Protein AF-A0A0R0D2U0-F1 (afdb_monomer_lite)

InterPro domains:
  IPR025534 Putative PD-(D/E)XK family member (DUF4420) [PF14390] (4-58)

Foldseek 3Di:
DVVVVVVCVVVVNDDDPVVVDDPDDPPDDDDDDDDPPHDDDDPVNDDPPDPDDDDDDDCVVVDDD

Radius of gyration: 26.0 Å; chains: 1; bounding box: 44×21×64 Å

pLDDT: mean 78.13, std 8.43, range [53.16, 87.31]

Organism: NCBI:txid336566

Sequence (65 aa):
MTFFRDALLEAGYVEHTHYDGIAFEPMQVEHFTVDDDFPRLTVDTVPEGIDSAVYVISFKRLRKQ

Structure (mmCIF, N/CA/C/O backbone):
data_AF-A0A0R0D2U0-F1
#
_entry.id   AF-A0A0R0D2U0-F1
#
loop_
_atom_site.group_PDB
_atom_site.id
_atom_site.type_symbol
_atom_site.label_atom_id
_atom_site.label_alt_id
_atom_site.label_comp_id
_atom_site.label_asym_id
_atom_site.label_entity_id
_atom_site.label_seq_id
_atom_site.pdbx_PDB_ins_code
_atom_site.Cartn_x
_atom_site.Cartn_y
_atom_site.Cartn_z
_atom_site.occupancy
_atom_site.B_iso_or_equiv
_atom_site.auth_seq_id
_atom_site.auth_comp_id
_atom_site.auth_asym_id
_atom_site.auth_atom_id
_atom_site.pdbx_PDB_model_num
ATOM 1 N N . MET A 1 1 ? 11.849 -2.972 -47.886 1.00 53.53 1 MET A N 1
ATOM 2 C CA . MET A 1 1 ? 12.284 -3.325 -46.516 1.00 53.53 1 MET A CA 1
ATOM 3 C C . MET A 1 1 ? 13.555 -2.592 -46.064 1.00 53.53 1 MET A C 1
ATOM 5 O O . MET A 1 1 ? 13.946 -2.770 -44.926 1.00 53.53 1 MET A O 1
ATOM 9 N N . THR A 1 2 ? 14.200 -1.759 -46.891 1.00 59.94 2 THR A N 1
ATOM 10 C CA . THR A 1 2 ? 15.380 -0.957 -46.494 1.00 59.94 2 THR A CA 1
ATOM 11 C C . THR A 1 2 ? 14.995 0.353 -45.802 1.00 59.94 2 THR A C 1
ATOM 13 O O . THR A 1 2 ? 15.505 0.651 -44.732 1.00 59.94 2 THR A O 1
ATOM 16 N N . PHE A 1 3 ? 13.974 1.043 -46.319 1.00 70.06 3 PHE A N 1
ATOM 17 C CA . PHE A 1 3 ? 13.535 2.356 -45.824 1.00 70.06 3 PHE A CA 1
ATOM 18 C C . PHE A 1 3 ? 13.188 2.401 -44.322 1.00 70.06 3 PHE A C 1
ATOM 20 O O . PHE A 1 3 ? 13.450 3.392 -43.655 1.00 70.06 3 PHE A O 1
ATOM 27 N N . PHE A 1 4 ? 12.617 1.322 -43.773 1.00 76.38 4 PHE A N 1
ATOM 28 C CA . PHE A 1 4 ? 12.253 1.256 -42.354 1.00 76.38 4 PHE A CA 1
ATOM 29 C C . PHE A 1 4 ? 13.483 1.172 -41.441 1.00 76.38 4 PHE A C 1
ATOM 31 O O . PHE A 1 4 ? 13.548 1.851 -40.423 1.00 76.38 4 PHE A O 1
ATOM 38 N N . ARG A 1 5 ? 14.483 0.373 -41.831 1.00 79.44 5 ARG A N 1
ATOM 39 C CA . ARG A 1 5 ? 15.739 0.236 -41.085 1.00 79.44 5 ARG A CA 1
ATOM 40 C C . ARG A 1 5 ? 16.554 1.526 -41.133 1.00 79.44 5 ARG A C 1
ATOM 42 O O . ARG A 1 5 ? 17.093 1.937 -40.114 1.00 79.44 5 ARG A O 1
ATOM 49 N N . ASP A 1 6 ? 16.612 2.165 -42.296 1.00 84.12 6 ASP A N 1
ATOM 50 C CA . ASP A 1 6 ? 17.396 3.386 -42.486 1.00 84.12 6 ASP A CA 1
ATOM 51 C C . ASP A 1 6 ? 16.808 4.557 -41.676 1.00 84.12 6 ASP A C 1
ATOM 53 O O . ASP A 1 6 ? 17.553 5.271 -41.010 1.00 84.12 6 ASP A O 1
ATOM 57 N N . ALA A 1 7 ? 15.474 4.679 -41.623 1.00 85.88 7 ALA A N 1
ATOM 58 C CA . ALA A 1 7 ? 14.792 5.669 -40.784 1.00 85.88 7 ALA A CA 1
ATOM 59 C C . ALA A 1 7 ? 15.024 5.444 -39.276 1.00 85.88 7 ALA A C 1
ATOM 61 O O . ALA A 1 7 ? 15.165 6.401 -38.517 1.00 85.88 7 ALA A O 1
ATOM 62 N N . LEU A 1 8 ? 15.087 4.183 -38.832 1.00 80.00 8 LEU A N 1
ATOM 63 C CA . LEU A 1 8 ? 15.403 3.844 -37.441 1.00 80.00 8 LEU A CA 1
ATOM 64 C C . LEU A 1 8 ? 16.848 4.212 -37.081 1.00 80.00 8 LEU A C 1
ATOM 66 O O . LEU A 1 8 ? 17.082 4.790 -36.021 1.00 80.00 8 LEU A O 1
ATOM 70 N N . LEU A 1 9 ? 17.800 3.942 -37.978 1.00 84.56 9 LEU A N 1
ATOM 71 C CA . LEU A 1 9 ? 19.206 4.301 -37.780 1.00 84.56 9 LEU A CA 1
ATOM 72 C C . LEU A 1 9 ? 19.412 5.823 -37.743 1.00 84.56 9 LEU A C 1
ATOM 74 O O . LEU A 1 9 ? 20.162 6.307 -36.897 1.00 84.56 9 LEU A O 1
ATOM 78 N N . GLU A 1 10 ? 18.726 6.585 -38.602 1.00 86.12 10 GLU A N 1
ATOM 79 C CA . GLU A 1 10 ? 18.757 8.058 -38.584 1.00 86.12 10 GLU A CA 1
ATOM 80 C C . GLU A 1 10 ? 18.182 8.631 -37.277 1.00 86.12 10 GLU A C 1
ATOM 82 O O . GLU A 1 10 ? 18.715 9.596 -36.729 1.00 86.12 10 GLU A O 1
ATOM 87 N N . ALA A 1 11 ? 17.153 7.985 -36.720 1.00 82.50 11 ALA A N 1
ATOM 88 C CA . ALA A 1 11 ? 16.606 8.309 -35.403 1.00 82.50 11 ALA A CA 1
ATOM 89 C C . ALA A 1 11 ? 17.496 7.849 -34.224 1.00 82.50 11 ALA A C 1
ATOM 91 O O . ALA A 1 11 ? 17.131 8.052 -33.065 1.00 82.50 11 ALA A O 1
ATOM 92 N N . GLY A 1 12 ? 18.655 7.236 -34.498 1.00 80.00 12 GLY A N 1
ATOM 93 C CA . GLY A 1 12 ? 19.616 6.770 -33.494 1.00 80.00 12 GLY A CA 1
ATOM 94 C C . GLY A 1 12 ? 19.305 5.396 -32.898 1.00 80.00 12 GLY A C 1
ATOM 95 O O . GLY A 1 12 ? 19.949 4.995 -31.928 1.00 80.00 12 GLY A O 1
ATOM 96 N N . TYR A 1 13 ? 18.339 4.664 -33.454 1.00 77.75 13 TYR A N 1
ATOM 97 C CA . TYR A 1 13 ? 18.003 3.318 -33.008 1.00 77.75 13 TYR A CA 1
ATOM 98 C C . TYR A 1 13 ? 18.954 2.298 -33.638 1.00 77.75 13 TYR A C 1
ATOM 100 O O . TYR A 1 13 ? 18.930 2.062 -34.846 1.00 77.75 13 TYR A O 1
ATOM 108 N N . VAL A 1 14 ? 19.788 1.673 -32.808 1.00 80.38 14 VAL A N 1
ATOM 109 C CA . VAL A 1 14 ? 20.721 0.616 -33.214 1.00 80.38 14 VAL A CA 1
ATOM 110 C C . VAL A 1 14 ? 20.364 -0.641 -32.440 1.00 80.38 14 VAL A C 1
ATOM 112 O O . VAL A 1 14 ? 20.410 -0.634 -31.219 1.00 80.38 14 VAL A O 1
ATOM 115 N N . GLU A 1 15 ? 20.008 -1.727 -33.119 1.00 74.44 15 GLU A N 1
ATOM 116 C CA . GLU A 1 15 ? 19.808 -3.006 -32.435 1.00 74.44 15 GLU A CA 1
ATOM 117 C C . GLU A 1 15 ? 21.148 -3.526 -31.903 1.00 74.44 15 GLU A C 1
ATOM 119 O O . GLU A 1 15 ? 22.096 -3.755 -32.659 1.00 74.44 15 GLU A O 1
ATOM 124 N N . HIS A 1 16 ? 21.220 -3.729 -30.590 1.00 74.94 16 HIS A N 1
ATOM 125 C CA . HIS A 1 16 ? 22.333 -4.391 -29.928 1.00 74.94 16 HIS A CA 1
ATOM 126 C C . HIS A 1 16 ? 21.811 -5.610 -29.176 1.00 74.94 16 HIS A C 1
ATOM 128 O O . HIS A 1 16 ? 20.831 -5.517 -28.445 1.00 74.94 16 HIS A O 1
ATOM 134 N N . THR A 1 17 ? 22.532 -6.727 -29.268 1.00 70.69 17 THR A N 1
ATOM 135 C CA . THR A 1 17 ? 22.243 -7.979 -28.542 1.00 70.69 17 THR A CA 1
ATOM 136 C C . THR A 1 17 ? 22.174 -7.808 -27.019 1.0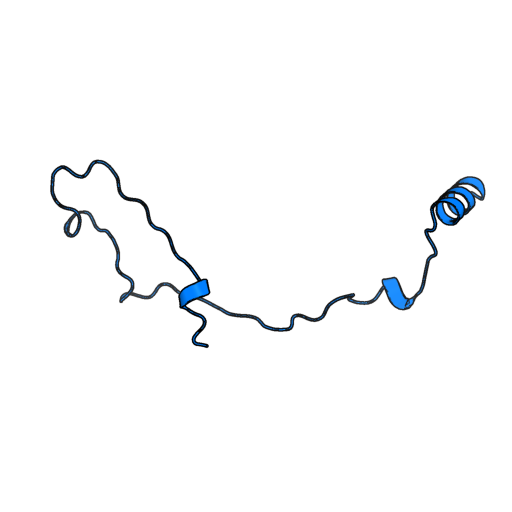0 70.69 17 THR A C 1
ATOM 138 O O . THR A 1 17 ? 21.650 -8.662 -26.316 1.00 70.69 17 THR A O 1
ATOM 141 N N . HIS A 1 18 ? 22.700 -6.702 -26.486 1.00 64.81 18 HIS A N 1
ATOM 142 C CA . HIS A 1 18 ? 22.625 -6.348 -25.068 1.00 64.81 18 HIS A CA 1
ATOM 143 C C . HIS A 1 18 ? 21.262 -5.774 -24.642 1.00 64.81 18 HIS A C 1
ATOM 145 O O . HIS A 1 18 ? 21.001 -5.700 -23.444 1.00 64.81 18 HIS A O 1
ATOM 151 N N . TYR A 1 19 ? 20.395 -5.388 -25.584 1.00 67.69 19 TYR A N 1
ATOM 152 C CA . TYR A 1 19 ? 19.031 -4.923 -25.297 1.00 67.69 19 TYR A CA 1
ATOM 153 C C . TYR A 1 19 ? 18.027 -6.061 -25.105 1.00 67.69 19 TYR A C 1
ATOM 155 O O . TYR A 1 19 ? 16.960 -5.834 -24.544 1.00 67.69 19 TYR A O 1
ATOM 163 N N . ASP A 1 20 ? 18.393 -7.284 -25.494 1.00 69.06 20 ASP A N 1
ATOM 164 C CA . ASP A 1 20 ? 17.574 -8.482 -25.282 1.00 69.06 20 ASP A CA 1
ATOM 165 C C . ASP A 1 20 ? 17.685 -9.027 -23.841 1.00 69.06 20 ASP A C 1
ATOM 167 O O . ASP A 1 20 ? 16.988 -9.970 -23.463 1.00 69.06 20 ASP A O 1
ATOM 171 N N . GLY A 1 21 ? 18.578 -8.452 -23.026 1.00 71.31 21 GLY A N 1
ATOM 172 C CA . GLY A 1 21 ? 18.774 -8.803 -21.622 1.00 71.31 21 GLY A CA 1
ATOM 173 C C . GLY A 1 21 ? 17.896 -7.990 -20.670 1.00 71.31 21 GLY A C 1
ATOM 174 O O . GLY A 1 21 ? 17.409 -6.909 -20.993 1.00 71.31 21 GLY A O 1
ATOM 175 N N . ILE A 1 22 ? 17.722 -8.490 -19.445 1.00 66.75 22 ILE A N 1
ATOM 176 C CA . ILE A 1 22 ? 17.029 -7.740 -18.394 1.00 66.75 22 ILE A CA 1
ATOM 177 C C . ILE A 1 22 ? 17.885 -6.511 -18.045 1.00 66.75 22 ILE A C 1
ATOM 179 O O . ILE A 1 22 ? 18.965 -6.634 -17.475 1.00 66.75 22 ILE A O 1
ATOM 183 N N . ALA A 1 23 ? 17.403 -5.319 -18.402 1.00 75.81 23 ALA A N 1
ATOM 184 C CA . ALA A 1 23 ? 18.123 -4.051 -18.235 1.00 75.81 23 ALA A CA 1
ATOM 185 C C . ALA A 1 23 ? 18.148 -3.524 -16.787 1.00 75.81 23 ALA A C 1
ATOM 187 O O . ALA A 1 23 ? 18.625 -2.419 -16.529 1.00 75.81 23 ALA A O 1
ATOM 188 N N . PHE A 1 24 ? 17.599 -4.282 -15.842 1.00 74.50 24 PHE A N 1
ATOM 189 C CA . PHE A 1 24 ? 17.583 -3.938 -14.431 1.00 74.50 24 PHE A CA 1
ATOM 190 C C . PHE A 1 24 ? 17.579 -5.202 -13.579 1.00 74.50 24 PHE A C 1
ATOM 192 O O . PHE A 1 24 ? 17.028 -6.231 -13.959 1.00 74.50 24 PHE A O 1
ATOM 199 N N . GLU A 1 25 ? 18.148 -5.102 -12.389 1.00 78.69 25 GLU A N 1
ATOM 200 C CA . GLU A 1 25 ? 18.039 -6.133 -11.368 1.00 78.69 25 GLU A CA 1
ATOM 201 C C . GLU A 1 25 ? 17.248 -5.550 -10.190 1.00 78.69 25 GLU A C 1
ATOM 203 O O . GLU A 1 25 ? 17.505 -4.408 -9.788 1.00 78.69 25 GLU A O 1
ATOM 208 N N . PRO A 1 26 ? 16.250 -6.267 -9.642 1.00 80.19 26 PRO A N 1
ATOM 209 C CA . PRO A 1 26 ? 15.560 -5.812 -8.445 1.00 80.19 26 PRO A CA 1
ATOM 210 C C . PRO A 1 26 ? 16.552 -5.737 -7.276 1.00 80.19 26 PRO A C 1
ATOM 212 O O . PRO A 1 26 ? 16.998 -6.755 -6.762 1.00 80.19 26 PRO A O 1
ATOM 215 N N . MET A 1 27 ? 16.879 -4.519 -6.836 1.00 84.06 27 MET A N 1
ATOM 216 C CA . MET A 1 27 ? 17.827 -4.299 -5.734 1.00 84.06 27 MET A CA 1
ATOM 217 C C . MET A 1 27 ? 17.260 -4.718 -4.372 1.00 84.06 27 MET A C 1
ATOM 219 O O . MET A 1 27 ? 18.009 -5.095 -3.475 1.00 84.06 27 MET A O 1
ATOM 223 N N . GLN A 1 28 ? 15.940 -4.608 -4.196 1.00 82.56 28 GLN A N 1
ATOM 224 C CA . GLN A 1 28 ? 15.262 -4.928 -2.945 1.00 82.56 28 GLN A CA 1
ATOM 225 C C . GLN A 1 28 ? 13.778 -5.212 -3.197 1.00 82.56 28 GLN A C 1
ATOM 227 O O . GLN A 1 28 ? 13.126 -4.514 -3.974 1.00 82.56 28 GLN A O 1
ATOM 232 N N . VAL A 1 29 ? 13.238 -6.210 -2.498 1.00 83.38 29 VAL A N 1
ATOM 233 C CA . VAL A 1 29 ? 11.802 -6.508 -2.444 1.00 83.38 29 VAL A CA 1
ATOM 234 C C . VAL A 1 29 ? 11.370 -6.473 -0.981 1.00 83.38 29 VAL A C 1
ATOM 236 O O . VAL A 1 29 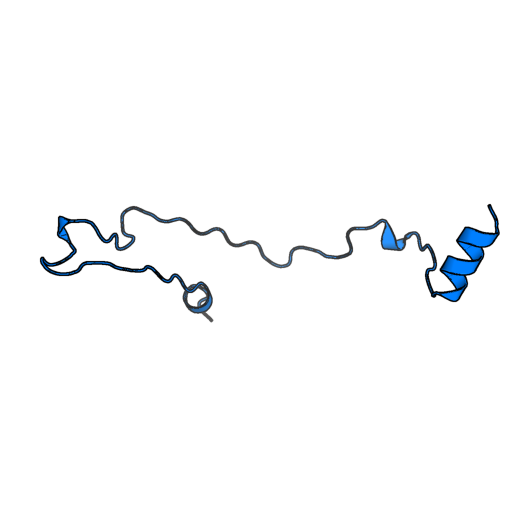? 12.013 -7.080 -0.128 1.00 83.38 29 VAL A O 1
ATOM 239 N N . GLU A 1 30 ? 10.295 -5.745 -0.687 1.00 84.00 30 GLU A N 1
ATOM 240 C CA . GLU A 1 30 ? 9.711 -5.638 0.653 1.00 84.00 30 GLU A CA 1
ATOM 241 C C . GLU A 1 30 ? 8.252 -6.101 0.600 1.00 84.00 30 GLU A C 1
ATOM 243 O O . GLU A 1 30 ? 7.507 -5.734 -0.311 1.00 84.00 30 GLU A O 1
ATOM 248 N N . HIS A 1 31 ? 7.840 -6.891 1.591 1.00 83.94 31 HIS A N 1
ATOM 249 C CA . HIS A 1 31 ? 6.463 -7.350 1.748 1.00 83.94 31 HIS A CA 1
ATOM 250 C C . HIS A 1 31 ? 5.867 -6.735 3.011 1.00 83.94 31 HIS A C 1
ATOM 252 O O . HIS A 1 31 ? 6.483 -6.771 4.074 1.00 83.94 31 HIS A O 1
ATOM 258 N N . PHE A 1 32 ? 4.660 -6.186 2.891 1.00 83.56 32 PHE A N 1
ATOM 259 C CA . PHE A 1 32 ? 3.922 -5.590 3.999 1.00 83.56 32 PHE A CA 1
ATOM 260 C C . PHE A 1 32 ? 2.584 -6.303 4.154 1.00 83.56 32 PHE A C 1
ATOM 262 O O . PHE A 1 32 ? 1.909 -6.572 3.160 1.00 83.56 32 PHE A O 1
ATOM 269 N N . THR A 1 33 ? 2.196 -6.555 5.400 1.00 84.69 33 THR A N 1
ATOM 270 C CA . THR A 1 33 ? 0.936 -7.214 5.748 1.00 84.69 33 THR A CA 1
ATOM 271 C C . THR A 1 33 ? 0.238 -6.403 6.829 1.00 84.69 33 THR A C 1
ATOM 273 O O . THR A 1 33 ? 0.888 -5.855 7.716 1.00 84.69 33 THR A O 1
ATOM 276 N N . VAL A 1 34 ? -1.086 -6.314 6.733 1.00 85.62 34 VAL A N 1
ATOM 277 C CA . VAL A 1 34 ? -1.947 -5.784 7.791 1.00 85.62 34 VAL A CA 1
ATOM 278 C C . VAL A 1 34 ? -2.332 -6.961 8.679 1.00 85.62 34 VAL A C 1
ATOM 280 O O . VAL A 1 34 ? -3.028 -7.864 8.216 1.00 85.62 34 VAL A O 1
ATOM 283 N N . ASP A 1 35 ? -1.845 -6.975 9.914 1.00 87.31 35 ASP A N 1
ATOM 284 C CA . ASP A 1 35 ? -2.211 -7.971 10.922 1.00 87.31 35 ASP A CA 1
ATOM 285 C C . ASP A 1 35 ? -3.397 -7.487 11.781 1.00 87.31 35 ASP A C 1
ATOM 287 O O . ASP A 1 35 ? -4.072 -6.496 11.466 1.00 87.31 35 ASP A O 1
ATOM 291 N N . ASP A 1 36 ? -3.716 -8.239 12.831 1.00 86.50 36 ASP A N 1
ATOM 292 C CA . ASP A 1 36 ? -4.824 -7.930 13.738 1.00 86.50 36 ASP A CA 1
ATOM 293 C C . ASP A 1 36 ? -4.504 -6.798 14.723 1.00 86.50 36 ASP A C 1
ATOM 295 O O . ASP A 1 36 ? -5.431 -6.161 15.220 1.00 86.50 36 ASP A O 1
ATOM 299 N N . ASP A 1 37 ? -3.223 -6.475 14.922 1.00 84.88 37 ASP A N 1
ATOM 300 C CA . ASP A 1 37 ? -2.778 -5.358 15.762 1.00 84.88 37 ASP A CA 1
ATOM 301 C C . ASP A 1 37 ? -2.811 -4.015 15.011 1.00 84.88 37 ASP A C 1
ATOM 303 O O . ASP A 1 37 ? -2.687 -2.941 15.612 1.00 84.88 37 ASP A O 1
ATOM 307 N N . PHE A 1 38 ? -2.998 -4.040 13.689 1.00 85.06 38 PHE A N 1
ATOM 308 C CA . PHE A 1 38 ? -3.137 -2.824 12.901 1.00 85.06 38 PHE A CA 1
ATOM 309 C C . PHE A 1 38 ? -4.369 -2.010 13.347 1.00 85.06 38 PHE A C 1
ATOM 311 O O . PHE A 1 38 ? -5.470 -2.558 13.426 1.00 85.06 38 PHE A O 1
ATOM 318 N N . PRO A 1 39 ? -4.246 -0.686 13.577 1.00 82.31 39 PRO A N 1
ATOM 319 C CA . PRO A 1 39 ? -5.340 0.135 14.090 1.00 82.31 39 PRO A CA 1
ATOM 320 C C . PRO A 1 39 ? -6.466 0.290 13.057 1.00 82.31 39 PRO A C 1
ATOM 322 O O . PRO A 1 39 ? -6.400 1.091 12.114 1.00 82.31 39 PRO A O 1
ATOM 325 N N . ARG A 1 40 ? -7.533 -0.485 13.256 1.00 84.44 40 ARG A N 1
ATOM 326 C CA . ARG A 1 40 ? -8.747 -0.466 12.437 1.00 84.44 40 ARG A CA 1
ATOM 327 C C . ARG A 1 40 ? -9.771 0.496 13.045 1.00 84.44 40 ARG A C 1
ATOM 329 O O . ARG A 1 40 ? -10.065 0.440 14.231 1.00 84.44 40 ARG A O 1
ATOM 336 N N . LEU A 1 41 ? -10.313 1.361 12.202 1.00 84.12 41 LEU A N 1
ATOM 337 C CA . LEU A 1 41 ? -11.408 2.271 12.443 1.00 84.12 41 LEU A CA 1
ATOM 338 C C . LEU A 1 41 ? -12.642 1.422 12.200 1.00 84.12 41 LEU A C 1
ATOM 340 O O . LEU A 1 41 ? -13.058 1.190 11.065 1.00 84.12 41 LEU A O 1
ATOM 344 N N . THR A 1 42 ? -13.148 0.866 13.283 1.00 82.06 42 THR A N 1
ATOM 345 C CA . THR A 1 42 ? -14.444 0.206 13.331 1.00 82.06 42 THR A CA 1
ATOM 346 C C . THR A 1 42 ? -15.503 1.214 13.753 1.00 82.06 42 THR A C 1
ATOM 348 O O . THR A 1 42 ? -15.186 2.267 14.312 1.00 82.06 42 THR A O 1
ATOM 351 N N . VAL A 1 43 ? -16.768 0.859 13.536 1.00 78.88 43 VAL A N 1
ATOM 352 C CA . VAL A 1 43 ? -17.915 1.644 14.014 1.00 78.88 43 VAL A CA 1
ATOM 353 C C . VAL A 1 43 ? -17.809 1.918 15.521 1.00 78.88 43 VAL A C 1
ATOM 355 O O . VAL A 1 43 ? -18.109 3.020 15.954 1.00 78.88 43 VAL A O 1
ATOM 358 N N . ASP A 1 44 ? -17.282 0.968 16.297 1.00 80.56 44 ASP A N 1
ATOM 359 C CA . ASP A 1 44 ? -17.122 1.105 17.751 1.00 80.56 44 ASP A CA 1
ATOM 360 C C . ASP A 1 44 ? -15.982 2.055 18.155 1.00 80.56 44 ASP A C 1
ATOM 362 O O . ASP A 1 44 ? -15.986 2.614 19.250 1.00 80.56 44 ASP A O 1
ATOM 366 N N . THR A 1 45 ? -14.976 2.230 17.292 1.00 82.06 45 THR A N 1
ATOM 367 C CA . THR A 1 45 ? -13.813 3.101 17.561 1.00 82.06 45 THR A CA 1
ATOM 368 C C . THR A 1 45 ? -13.991 4.532 17.060 1.00 82.06 45 THR A C 1
ATOM 370 O O . THR A 1 45 ? -13.179 5.400 17.384 1.00 82.06 45 THR A O 1
ATOM 373 N N . VAL A 1 46 ? -15.025 4.786 16.257 1.00 84.69 46 VAL A N 1
ATOM 374 C CA . VAL A 1 46 ? -15.311 6.100 15.682 1.00 84.69 46 VAL A CA 1
ATOM 375 C C . VAL A 1 46 ? -16.413 6.769 16.511 1.00 84.69 46 VAL A C 1
ATOM 377 O O . VAL A 1 46 ? -17.515 6.230 16.588 1.00 84.69 46 VAL A O 1
ATOM 380 N N . PRO A 1 47 ? -16.154 7.934 17.135 1.00 85.06 47 PRO A N 1
ATOM 381 C CA . PRO A 1 47 ? -17.169 8.645 17.905 1.00 85.06 47 PRO A CA 1
ATOM 382 C C . PRO A 1 47 ? -18.398 9.022 17.073 1.00 85.06 47 PRO A C 1
ATOM 384 O O . PRO A 1 47 ? -18.288 9.352 15.888 1.00 85.06 47 PRO A O 1
ATOM 387 N N . GLU A 1 48 ? -19.561 9.061 17.726 1.00 85.88 48 GLU A N 1
ATOM 388 C CA . GLU A 1 48 ? -20.787 9.572 17.113 1.00 85.88 48 GLU A CA 1
ATOM 389 C C . GLU A 1 48 ? -20.583 11.010 16.605 1.00 85.88 48 GLU A C 1
ATOM 391 O O . GLU A 1 48 ? -20.045 11.870 17.306 1.00 85.88 48 GLU A O 1
ATOM 396 N N . GLY A 1 49 ? -21.011 11.272 15.367 1.00 84.94 49 GLY A N 1
ATOM 397 C CA . GLY A 1 49 ? -20.887 12.581 14.717 1.00 84.94 49 GLY A CA 1
ATOM 398 C C . GLY A 1 49 ? -19.710 12.724 13.747 1.00 84.94 49 GLY A C 1
ATOM 399 O O . GLY A 1 49 ? -19.607 13.757 13.085 1.00 84.94 49 GLY A O 1
ATOM 400 N N . ILE A 1 50 ? -18.850 11.709 13.606 1.00 83.62 50 ILE A N 1
ATOM 401 C CA . ILE A 1 50 ? -17.889 11.649 12.497 1.00 83.62 50 ILE A CA 1
ATOM 402 C C . ILE A 1 50 ? -18.572 11.060 11.258 1.00 83.62 50 ILE A C 1
ATOM 404 O O . ILE A 1 50 ? -18.936 9.889 11.235 1.00 83.62 50 ILE A O 1
ATOM 408 N N . ASP A 1 51 ? -18.710 11.882 10.218 1.00 85.06 51 ASP A N 1
ATOM 409 C CA . ASP A 1 51 ? -19.360 11.513 8.951 1.00 85.06 51 ASP A CA 1
ATOM 410 C C . ASP A 1 51 ? -18.415 10.769 7.985 1.00 85.06 51 ASP A C 1
ATOM 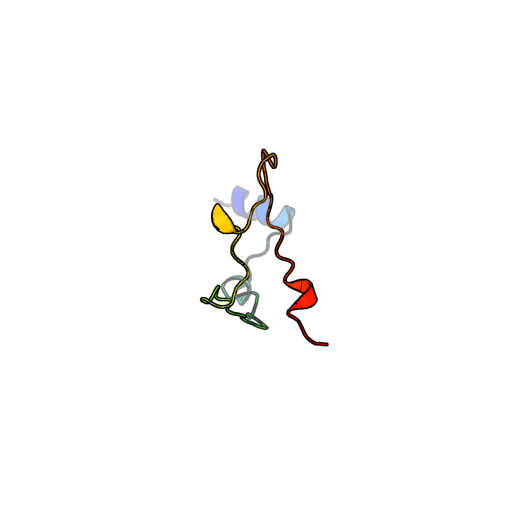412 O O . ASP A 1 51 ? -18.843 9.974 7.153 1.00 85.06 51 ASP A O 1
ATOM 416 N N . SER A 1 52 ? -17.099 10.989 8.096 1.00 83.56 52 SER A N 1
ATOM 417 C CA . SER A 1 52 ? -16.105 10.260 7.301 1.00 83.56 52 SER A CA 1
ATOM 418 C C . SER A 1 52 ? -14.725 10.223 7.958 1.00 83.56 52 SER A C 1
ATOM 420 O O . SER A 1 52 ? -14.348 11.114 8.720 1.00 83.56 52 SER A O 1
ATOM 422 N N . ALA A 1 53 ? -13.951 9.188 7.628 1.00 82.12 53 ALA A N 1
ATOM 423 C CA . ALA A 1 53 ? -12.557 9.045 8.025 1.00 82.12 53 ALA A CA 1
ATOM 424 C C . ALA A 1 53 ? -11.724 8.498 6.857 1.00 82.12 53 ALA A C 1
ATOM 426 O O . ALA A 1 53 ? -12.212 7.711 6.045 1.00 82.12 53 ALA A O 1
ATOM 427 N N . VAL A 1 54 ? -10.459 8.917 6.770 1.00 84.31 54 VAL A N 1
ATOM 428 C CA . VAL A 1 54 ? -9.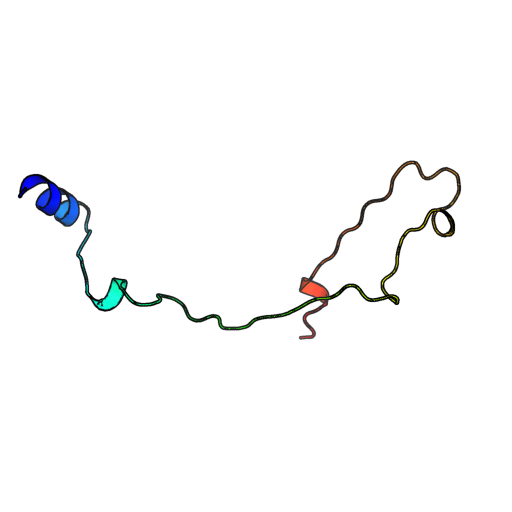538 8.531 5.691 1.00 84.31 54 VAL A CA 1
ATOM 429 C C . VAL A 1 54 ? -8.249 7.977 6.279 1.00 84.31 54 VAL A C 1
ATOM 431 O O . VAL A 1 54 ? -7.649 8.572 7.173 1.00 84.31 54 VAL A O 1
ATOM 434 N N . TYR A 1 55 ? -7.796 6.858 5.718 1.00 81.06 55 TYR A N 1
ATOM 435 C CA . TYR A 1 55 ? -6.515 6.247 6.039 1.00 81.06 55 TYR A CA 1
ATOM 436 C C . TYR A 1 55 ? -5.405 6.713 5.113 1.00 81.06 55 TYR A C 1
ATOM 438 O O . TYR A 1 55 ? -5.556 6.707 3.893 1.00 81.06 55 TYR A O 1
ATOM 446 N N . VAL A 1 56 ? -4.248 7.031 5.694 1.00 83.31 56 VAL A N 1
ATOM 447 C CA . VAL A 1 56 ? -3.026 7.323 4.942 1.00 83.31 56 VAL A CA 1
ATOM 448 C C . VAL A 1 56 ? -1.884 6.491 5.513 1.00 83.31 56 VAL A C 1
ATOM 450 O O . VAL A 1 56 ? -1.480 6.680 6.659 1.00 83.31 56 VAL A O 1
ATOM 453 N N . ILE A 1 57 ? -1.346 5.578 4.703 1.00 78.50 57 ILE A N 1
ATOM 454 C CA . ILE A 1 57 ? -0.199 4.737 5.063 1.00 78.50 57 ILE A CA 1
ATOM 455 C C . ILE A 1 57 ? 1.039 5.275 4.343 1.00 78.50 57 ILE A C 1
ATOM 457 O O . ILE A 1 57 ? 1.054 5.408 3.121 1.00 78.50 57 ILE A O 1
ATOM 461 N N . SER A 1 58 ? 2.090 5.591 5.103 1.00 82.50 58 SER A N 1
ATOM 462 C CA . SER A 1 58 ? 3.363 6.083 4.565 1.00 82.50 58 SER A CA 1
ATOM 463 C C . SER A 1 58 ? 4.488 5.089 4.830 1.00 82.50 58 SER A C 1
ATOM 465 O O . SER A 1 58 ? 5.025 5.012 5.937 1.00 82.50 58 SER A O 1
ATOM 467 N N . PHE A 1 59 ? 4.906 4.379 3.781 1.00 76.81 59 PHE A N 1
ATOM 468 C CA . PHE A 1 59 ? 6.011 3.414 3.841 1.00 76.81 59 PHE A CA 1
ATOM 469 C C . PHE A 1 59 ? 7.371 4.060 4.137 1.00 76.81 59 PHE A C 1
ATOM 471 O O . PHE A 1 59 ? 8.293 3.383 4.581 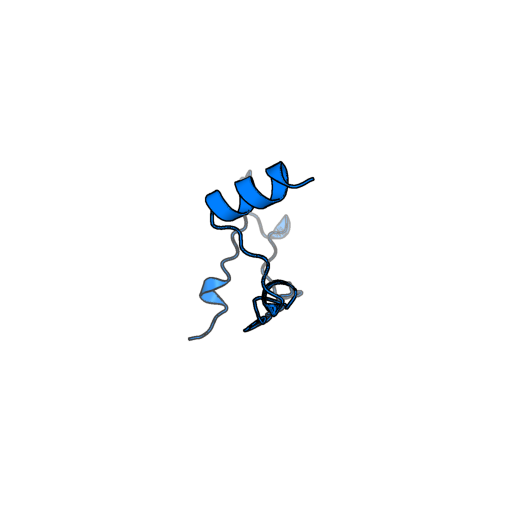1.00 76.81 59 PHE A O 1
ATOM 478 N N . LYS A 1 60 ? 7.501 5.388 3.982 1.00 73.94 60 LYS A N 1
ATOM 479 C CA . LYS A 1 60 ? 8.736 6.116 4.324 1.00 73.94 60 LYS A CA 1
ATOM 480 C C . LYS A 1 60 ? 9.120 5.962 5.797 1.00 73.94 60 LYS A C 1
ATOM 482 O O . LYS A 1 60 ? 10.303 5.985 6.103 1.00 73.94 60 LYS A O 1
ATOM 487 N N . ARG A 1 61 ? 8.137 5.813 6.695 1.00 64.25 61 ARG A N 1
ATOM 488 C CA . ARG A 1 61 ? 8.376 5.622 8.137 1.00 64.25 61 ARG A CA 1
ATOM 489 C C . ARG A 1 61 ? 8.633 4.165 8.530 1.00 64.25 61 ARG A C 1
ATOM 491 O O . ARG A 1 61 ? 9.119 3.932 9.629 1.00 64.25 61 ARG A O 1
ATOM 498 N N . LEU A 1 62 ? 8.303 3.205 7.663 1.00 63.81 62 LEU A N 1
ATOM 499 C CA . LEU A 1 62 ? 8.537 1.777 7.909 1.00 63.81 62 LEU A CA 1
ATOM 500 C C . LEU A 1 62 ? 9.987 1.369 7.614 1.00 63.81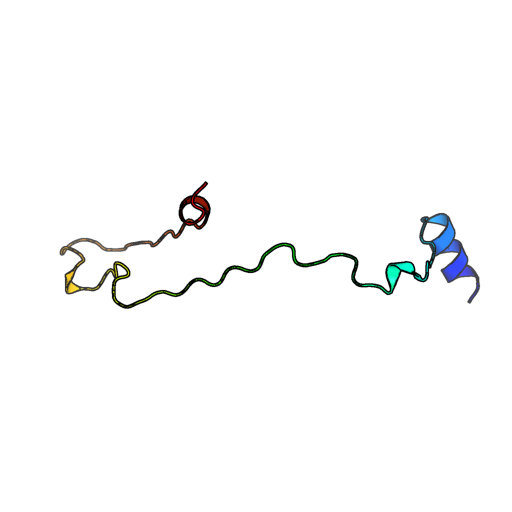 62 LEU A C 1
ATOM 502 O O . LEU A 1 62 ? 10.470 0.375 8.145 1.00 63.81 62 LEU A O 1
ATOM 506 N N . ARG A 1 63 ? 10.706 2.173 6.827 1.00 66.62 63 ARG A N 1
ATOM 507 C CA . ARG A 1 63 ? 12.149 2.041 6.627 1.00 66.62 63 ARG A CA 1
ATOM 508 C C . ARG A 1 63 ? 12.868 2.632 7.842 1.00 66.62 63 ARG A C 1
ATOM 510 O O . ARG A 1 63 ? 13.040 3.847 7.919 1.00 66.62 63 ARG A O 1
ATOM 517 N N . LYS A 1 64 ? 13.246 1.796 8.817 1.00 55.97 64 LYS A N 1
ATOM 518 C CA . LYS A 1 64 ? 14.219 2.208 9.845 1.00 55.97 64 LYS A CA 1
ATOM 519 C C . LYS A 1 64 ? 15.535 2.523 9.125 1.00 55.97 64 LYS A C 1
ATOM 521 O O . LYS A 1 64 ? 16.034 1.665 8.403 1.00 55.97 64 LYS A O 1
ATOM 526 N N . GLN A 1 65 ? 16.014 3.760 9.264 1.00 53.16 65 GLN A N 1
ATOM 527 C CA . GLN A 1 65 ? 17.368 4.143 8.856 1.00 53.16 65 GLN A CA 1
ATOM 528 C C . GLN A 1 65 ? 18.405 3.430 9.719 1.00 53.16 65 GLN A C 1
ATOM 530 O O . GLN A 1 65 ? 18.114 3.237 10.924 1.00 53.16 65 GLN A O 1
#

Secondary structure (DSSP, 8-state):
-HHHHHHHHHTT----GGGGS-S------------TTS----TTTSPTT---------GGGTS--